Protein AF-Q5NAP6-F1 (afdb_monomer)

Solvent-accessible surface area (backbone atoms only — not comparable to full-atom values): 7748 Å² total; per-residue (Å²): 138,68,77,62,55,60,55,51,53,50,50,51,41,49,75,71,55,50,57,80,41,32,45,75,40,82,51,54,66,47,54,70,74,64,54,48,75,77,45,54,67,68,58,56,53,46,48,61,64,46,26,54,69,44,45,74,72,33,66,70,62,29,49,51,29,39,76,79,64,55,32,37,55,75,84,74,85,40,91,43,44,43,37,82,61,42,40,60,51,53,27,39,57,54,9,41,55,51,47,49,51,54,37,53,75,68,56,71,57,76,77,71,98,35,83,40,79,40,74,53,68,87,70,78,85,78,65,83,82,78,116

Nearest PDB structures (foldseek):
  3max-assembly1_A  TM=9.398E-01  e=3.015E-04  Homo sapiens
  4a69-assembly2_B  TM=7.671E-01  e=6.618E-04  Homo sapiens

Mean predicted aligned error: 7.55 Å

Sequence (131 aa):
MVPARVAIAHSLVSVYGMLGDMRRLRTRPTTEAEIRRFHLPEYVNLIRNLTPKSYTNDVVLRQKAEDDHGIGLLGDDNDCPAFDRLWKYCRGYAGGSLAAARTLVNGASGSHRRRIVMFLFPFRSHIAPML

Structure (mmCIF, N/CA/C/O backbone):
data_AF-Q5NAP6-F1
#
_entry.id   AF-Q5NAP6-F1
#
loop_
_atom_site.group_PDB
_atom_site.id
_atom_site.type_symbol
_atom_site.label_atom_id
_atom_site.label_alt_id
_atom_site.label_comp_id
_atom_site.label_asym_id
_atom_site.label_entity_id
_atom_site.label_seq_id
_atom_site.pdbx_PDB_ins_code
_atom_site.Cartn_x
_atom_site.Cartn_y
_atom_site.Cartn_z
_at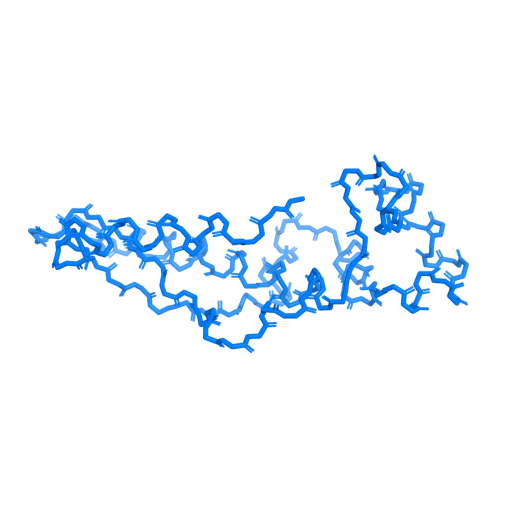om_site.occupancy
_atom_site.B_iso_or_equiv
_atom_site.auth_seq_id
_atom_site.auth_comp_id
_atom_site.auth_asym_id
_atom_site.auth_atom_id
_atom_site.pdbx_PDB_model_num
ATOM 1 N N . MET A 1 1 ? 6.147 -11.617 -1.226 1.00 56.00 1 MET A N 1
ATOM 2 C CA . MET A 1 1 ? 5.111 -11.228 -0.226 1.00 56.00 1 MET A CA 1
ATOM 3 C C . MET A 1 1 ? 3.796 -11.957 -0.530 1.00 56.00 1 MET A C 1
ATOM 5 O O . MET A 1 1 ? 3.501 -12.134 -1.700 1.00 56.00 1 MET A O 1
ATOM 9 N N . VAL A 1 2 ? 3.032 -12.413 0.480 1.00 62.50 2 VAL A N 1
ATOM 10 C CA . VAL A 1 2 ? 1.807 -13.235 0.293 1.00 62.50 2 VAL A CA 1
ATOM 11 C C . VAL A 1 2 ? 0.559 -12.456 0.754 1.00 62.50 2 VAL A C 1
ATOM 13 O O . VAL A 1 2 ? 0.299 -12.406 1.961 1.00 62.50 2 VAL A O 1
ATOM 16 N N . PRO A 1 3 ? -0.244 -11.868 -0.160 1.00 63.09 3 PRO A N 1
ATOM 17 C CA . PRO A 1 3 ? -1.413 -11.048 0.194 1.00 63.09 3 PRO A CA 1
ATOM 18 C C . PRO A 1 3 ? -2.470 -11.777 1.035 1.00 63.09 3 PRO A C 1
ATOM 20 O O . PRO A 1 3 ? -3.167 -11.152 1.837 1.00 63.09 3 PRO A O 1
ATOM 23 N N . ALA A 1 4 ? -2.549 -13.108 0.916 1.00 77.44 4 ALA A N 1
ATOM 24 C CA . ALA A 1 4 ? -3.464 -13.939 1.697 1.00 77.44 4 ALA A CA 1
ATOM 25 C C . ALA A 1 4 ? -3.274 -13.787 3.217 1.00 77.44 4 ALA A C 1
ATOM 27 O O . ALA A 1 4 ? -4.228 -13.970 3.967 1.00 77.44 4 ALA A O 1
ATOM 28 N N . ARG A 1 5 ? -2.087 -13.372 3.687 1.00 83.12 5 ARG A N 1
ATOM 29 C CA . ARG A 1 5 ? -1.813 -13.163 5.119 1.00 83.12 5 ARG A CA 1
ATOM 30 C C . ARG A 1 5 ? -2.784 -12.172 5.765 1.00 83.12 5 ARG A C 1
ATOM 32 O O . ARG A 1 5 ? -3.248 -12.417 6.874 1.00 83.12 5 ARG A O 1
ATOM 39 N N . VAL A 1 6 ? -3.147 -11.096 5.062 1.00 83.88 6 VAL A N 1
ATOM 40 C CA . VAL A 1 6 ? -4.101 -10.094 5.573 1.00 83.88 6 VAL A CA 1
ATOM 41 C C . VAL A 1 6 ? -5.512 -10.681 5.669 1.00 83.88 6 VAL A C 1
ATOM 43 O O . VAL A 1 6 ? -6.217 -10.437 6.646 1.00 83.88 6 VAL A O 1
ATOM 46 N N . ALA A 1 7 ? -5.915 -11.493 4.687 1.00 83.50 7 ALA A N 1
ATOM 47 C CA . ALA A 1 7 ? -7.218 -12.156 4.681 1.00 83.50 7 ALA A CA 1
ATOM 48 C C . ALA A 1 7 ? -7.3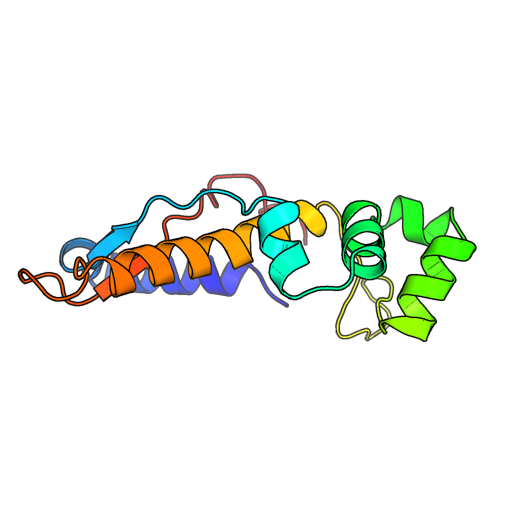27 -13.220 5.784 1.00 83.50 7 ALA A C 1
ATOM 50 O O . ALA A 1 7 ? -8.352 -13.297 6.461 1.00 83.50 7 ALA A O 1
ATOM 51 N N . ILE A 1 8 ? -6.260 -13.993 6.008 1.00 87.50 8 ILE A N 1
ATOM 52 C CA . ILE A 1 8 ? -6.177 -14.985 7.087 1.00 87.50 8 ILE A CA 1
ATOM 53 C C . ILE A 1 8 ? -6.255 -14.285 8.445 1.00 87.50 8 ILE A C 1
ATOM 55 O O . ILE A 1 8 ? -7.087 -14.654 9.270 1.00 87.50 8 ILE A O 1
ATOM 59 N N . ALA A 1 9 ? -5.468 -13.225 8.656 1.00 89.31 9 ALA A N 1
ATOM 60 C CA . ALA A 1 9 ? -5.520 -12.442 9.889 1.00 89.31 9 ALA A CA 1
ATOM 61 C C . ALA A 1 9 ? -6.922 -11.853 10.136 1.00 89.31 9 ALA A C 1
ATOM 63 O O . ALA A 1 9 ? -7.443 -11.948 11.245 1.00 89.31 9 ALA A O 1
ATOM 64 N N . HIS A 1 10 ? -7.571 -11.302 9.102 1.00 87.50 10 HIS A N 1
ATOM 65 C CA . HIS A 1 10 ? -8.942 -10.799 9.211 1.00 87.50 10 HIS A CA 1
ATOM 66 C C . HIS A 1 10 ? -9.948 -11.906 9.552 1.00 87.50 10 HIS A C 1
ATOM 68 O O . HIS A 1 10 ? -10.808 -11.706 10.407 1.00 87.50 10 HIS A O 1
ATOM 74 N N . SER A 1 11 ? -9.824 -13.075 8.919 1.00 89.50 11 SER A N 1
ATOM 75 C CA . SER A 1 11 ? -10.700 -14.225 9.167 1.00 89.50 11 SER A CA 1
ATOM 76 C C . SER A 1 11 ? -10.557 -14.726 10.600 1.00 89.50 11 SER A C 1
ATOM 78 O O . SER A 1 11 ? -11.561 -14.954 11.264 1.00 89.50 11 SER A O 1
ATOM 80 N N . LEU A 1 12 ? -9.326 -14.802 11.111 1.00 91.75 12 LEU A N 1
ATOM 81 C CA . LEU A 1 12 ? -9.054 -15.175 12.496 1.00 91.75 12 LEU A CA 1
ATOM 82 C C . LEU A 1 12 ? -9.725 -14.196 13.468 1.00 91.75 12 LEU A C 1
ATOM 84 O O . LEU A 1 12 ? -10.492 -14.602 14.336 1.00 91.75 12 LEU A O 1
ATOM 88 N N . VAL A 1 13 ? -9.516 -12.892 13.261 1.00 89.88 13 VAL A N 1
ATOM 89 C CA . VAL A 1 13 ? -10.154 -11.833 14.057 1.00 89.88 13 VAL A CA 1
ATOM 90 C C . VAL A 1 13 ? -11.684 -11.929 14.020 1.00 89.88 13 VAL A C 1
ATOM 92 O O . VAL A 1 13 ? -12.342 -11.699 15.035 1.00 89.88 13 VAL A O 1
ATOM 95 N N . SER A 1 14 ? -12.250 -12.290 12.865 1.00 89.38 14 SER A N 1
ATOM 96 C CA . SER A 1 14 ? -13.688 -12.494 12.694 1.00 89.38 14 SER A CA 1
ATOM 97 C C . SER A 1 14 ? -14.205 -13.712 13.456 1.00 89.38 14 SER A C 1
ATOM 99 O O . SER A 1 14 ? -15.213 -13.597 14.148 1.00 89.38 14 SER A O 1
ATOM 101 N N . VAL A 1 15 ? -13.538 -14.863 13.337 1.00 94.44 15 VAL A N 1
ATOM 102 C CA . VAL A 1 15 ? -13.963 -16.128 13.965 1.00 94.44 15 VAL A CA 1
ATOM 103 C C . VAL A 1 15 ? -13.894 -16.045 15.491 1.00 94.44 15 VAL A C 1
ATOM 105 O O . VAL A 1 15 ? -14.763 -16.583 16.165 1.00 94.44 15 VAL A O 1
ATOM 108 N N . TYR A 1 16 ? -12.940 -15.293 16.043 1.00 94.38 16 TYR A N 1
ATOM 109 C CA . TYR A 1 16 ? -12.870 -15.023 17.484 1.00 94.38 16 TYR A CA 1
ATOM 110 C C . TYR A 1 16 ? -13.866 -13.958 17.982 1.00 94.38 16 TYR A C 1
ATOM 112 O O . TYR A 1 16 ? -13.812 -13.572 19.145 1.00 94.38 16 TYR A O 1
ATOM 120 N N . GLY A 1 17 ? -14.753 -13.430 17.130 1.00 90.88 17 GLY A N 1
ATOM 121 C CA . GLY A 1 17 ? -15.771 -12.448 17.530 1.00 90.88 17 GLY A CA 1
ATOM 122 C C . GLY A 1 17 ? -15.239 -11.040 17.834 1.00 90.88 17 GLY A C 1
ATOM 123 O O . GLY A 1 17 ? -16.021 -10.131 18.106 1.00 90.88 17 GLY A O 1
ATOM 124 N N . MET A 1 18 ? -13.929 -10.809 17.703 1.00 90.25 18 MET A N 1
ATOM 125 C CA . MET A 1 18 ? -13.276 -9.546 18.073 1.00 90.25 18 MET A CA 1
ATOM 126 C C . MET A 1 18 ? -13.668 -8.362 17.174 1.00 90.25 18 MET A C 1
ATOM 128 O O . MET A 1 18 ? -13.463 -7.205 17.540 1.00 90.25 18 MET A O 1
ATOM 132 N N . LEU A 1 19 ? -14.267 -8.616 16.002 1.00 87.81 19 LEU A N 1
ATOM 133 C CA . LEU A 1 19 ? -14.763 -7.552 15.120 1.00 87.81 19 LEU A CA 1
ATOM 134 C C . LEU A 1 19 ? -15.831 -6.666 15.782 1.00 87.81 19 LEU A C 1
ATOM 136 O O . LEU A 1 19 ? -15.930 -5.491 15.425 1.00 87.81 19 LEU A O 1
ATOM 140 N N . GLY A 1 20 ? -16.621 -7.197 16.724 1.00 85.81 20 GLY A N 1
ATOM 141 C CA . GLY A 1 20 ? -17.641 -6.426 17.451 1.00 85.81 20 GLY A CA 1
ATOM 142 C C . GLY A 1 20 ? -17.049 -5.367 18.388 1.00 85.81 20 GLY A C 1
ATOM 143 O O . GLY A 1 20 ? -17.619 -4.280 18.557 1.00 85.81 20 GLY A O 1
ATOM 144 N N . ASP A 1 21 ? -15.856 -5.653 18.908 1.00 87.25 21 ASP A N 1
ATOM 145 C CA . ASP A 1 21 ? -15.089 -4.784 19.803 1.00 87.25 21 ASP A CA 1
ATOM 146 C C . ASP A 1 21 ? -14.178 -3.816 19.041 1.00 87.25 21 ASP A C 1
ATOM 148 O O . ASP A 1 21 ? -13.490 -2.979 19.634 1.00 87.25 21 ASP A O 1
ATOM 152 N N . MET A 1 22 ? -14.180 -3.904 17.708 1.00 87.50 22 MET A N 1
ATOM 153 C CA . MET A 1 22 ? -13.345 -3.098 16.835 1.00 87.50 22 MET A CA 1
ATOM 154 C C . MET A 1 22 ? -14.109 -1.952 16.180 1.00 87.50 22 MET A C 1
ATOM 156 O O . MET A 1 22 ? -15.218 -2.092 15.658 1.00 87.50 22 MET A O 1
ATOM 160 N N . ARG A 1 23 ? -13.462 -0.789 16.107 1.00 84.56 23 ARG A N 1
ATOM 161 C CA . ARG A 1 23 ? -13.905 0.300 15.241 1.00 84.56 23 ARG A CA 1
ATOM 162 C C . ARG A 1 23 ? -13.398 0.051 13.825 1.00 84.56 23 ARG A C 1
ATOM 164 O O . ARG A 1 23 ? -12.201 0.134 13.557 1.00 84.56 23 ARG A O 1
ATOM 171 N N . ARG A 1 24 ? -14.321 -0.209 12.900 1.00 85.62 24 ARG A N 1
ATOM 172 C CA . ARG A 1 24 ? -14.007 -0.377 11.476 1.00 85.62 24 ARG A CA 1
ATOM 173 C C . ARG A 1 24 ? -13.798 0.983 10.818 1.00 85.62 24 ARG A C 1
ATOM 175 O O . ARG A 1 24 ? -14.711 1.807 10.792 1.00 85.62 24 ARG A O 1
ATOM 182 N N . LEU A 1 25 ? -12.611 1.210 10.271 1.00 86.44 25 LEU A N 1
ATOM 183 C CA . LEU A 1 25 ? -12.310 2.388 9.470 1.00 86.44 25 LEU A CA 1
ATOM 184 C C . LEU A 1 25 ? -12.550 2.100 7.998 1.00 86.44 25 LEU A C 1
ATOM 186 O O . LEU A 1 25 ? -12.026 1.133 7.440 1.00 86.44 25 LEU A O 1
ATOM 190 N N . ARG A 1 26 ? -13.286 3.008 7.358 1.00 83.69 26 ARG A N 1
ATOM 191 C CA . ARG A 1 26 ? -13.335 3.083 5.906 1.00 83.69 26 ARG A CA 1
ATOM 192 C C . ARG A 1 26 ? -12.063 3.766 5.424 1.00 83.69 26 ARG A C 1
ATOM 194 O O . ARG A 1 26 ? -11.797 4.915 5.773 1.00 83.69 26 ARG A O 1
ATOM 201 N N . THR A 1 27 ? -11.275 3.050 4.638 1.00 87.69 27 THR A N 1
ATOM 202 C CA . THR A 1 27 ? -10.063 3.591 4.030 1.00 87.69 27 THR A CA 1
ATOM 203 C C . THR A 1 27 ? -10.379 4.153 2.648 1.00 87.69 27 THR A C 1
ATOM 205 O O . THR A 1 27 ? -11.388 3.816 2.022 1.00 87.69 27 THR A O 1
ATOM 208 N N . ARG A 1 28 ? -9.497 5.025 2.160 1.00 90.06 28 ARG A N 1
ATOM 209 C CA . ARG A 1 28 ? -9.445 5.409 0.749 1.00 90.06 28 ARG A CA 1
ATOM 210 C C . ARG A 1 28 ? -8.028 5.197 0.234 1.00 90.06 28 ARG A C 1
ATOM 212 O O . ARG A 1 28 ? -7.097 5.352 1.025 1.00 90.06 28 ARG A O 1
ATOM 219 N N . PRO A 1 29 ? -7.838 4.911 -1.063 1.00 91.25 29 PRO A N 1
ATOM 220 C CA . PRO A 1 29 ? -6.518 4.998 -1.665 1.00 91.25 29 PRO A CA 1
ATOM 221 C C . PRO A 1 29 ? -5.920 6.381 -1.397 1.00 91.25 29 PRO A C 1
ATOM 223 O O . PRO A 1 29 ? -6.606 7.407 -1.514 1.00 91.25 29 PRO A O 1
ATOM 226 N N . THR A 1 30 ? -4.650 6.417 -1.012 1.00 94.25 30 THR A N 1
ATOM 227 C CA . THR A 1 30 ? -3.948 7.689 -0.833 1.00 94.25 30 THR A CA 1
ATOM 228 C C . THR A 1 30 ? -3.804 8.409 -2.178 1.00 94.25 30 THR A C 1
ATOM 230 O O . THR A 1 30 ? -3.864 7.781 -3.243 1.00 94.25 30 THR A O 1
ATOM 233 N N . THR A 1 31 ? -3.708 9.734 -2.165 1.00 95.50 31 THR A N 1
ATOM 234 C CA . THR A 1 31 ? -3.437 10.514 -3.377 1.00 95.50 31 THR A CA 1
ATOM 235 C C . THR A 1 31 ? -1.942 10.525 -3.671 1.00 95.50 31 THR A C 1
ATOM 237 O O . THR A 1 31 ? -1.114 10.273 -2.799 1.00 95.50 31 THR A O 1
ATOM 240 N N . GLU A 1 32 ? -1.575 10.839 -4.910 1.00 95.50 32 GLU A N 1
ATOM 241 C CA . GLU A 1 32 ? -0.164 10.967 -5.273 1.00 95.50 32 GLU A CA 1
ATOM 242 C C . GLU A 1 32 ? 0.525 12.080 -4.469 1.00 95.50 32 GLU A C 1
ATOM 244 O O . GLU A 1 32 ? 1.624 11.886 -3.960 1.00 95.50 32 GLU A O 1
ATOM 249 N N . ALA A 1 33 ? -0.169 13.204 -4.261 1.00 96.44 33 ALA A N 1
ATOM 250 C CA . ALA A 1 33 ? 0.314 14.311 -3.438 1.00 96.44 33 ALA A CA 1
ATOM 251 C C . ALA A 1 33 ? 0.596 13.898 -1.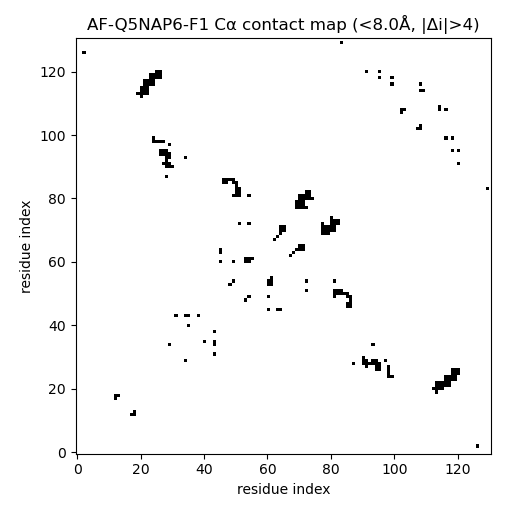984 1.00 96.44 33 ALA A C 1
ATOM 253 O O . ALA A 1 33 ? 1.511 14.428 -1.368 1.00 96.44 33 ALA A O 1
ATOM 254 N N . GLU A 1 34 ? -0.170 12.956 -1.428 1.00 96.31 34 GLU A N 1
ATOM 255 C CA . GLU A 1 34 ? 0.071 12.429 -0.082 1.00 96.31 34 GLU A CA 1
ATOM 256 C C . GLU A 1 34 ? 1.315 11.537 -0.022 1.00 96.31 34 GLU A C 1
ATOM 258 O O . GLU A 1 34 ? 2.086 11.661 0.923 1.00 96.31 34 GLU A O 1
ATOM 263 N N . ILE A 1 35 ? 1.541 10.689 -1.031 1.00 95.94 35 ILE A N 1
ATOM 264 C CA . ILE A 1 35 ? 2.743 9.837 -1.125 1.00 95.94 35 ILE A CA 1
ATOM 265 C C . ILE A 1 35 ? 4.001 10.698 -1.317 1.00 95.94 35 ILE A C 1
ATOM 267 O O . ILE A 1 35 ? 5.023 10.468 -0.669 1.00 95.94 35 ILE A O 1
ATOM 271 N N . ARG A 1 36 ? 3.905 11.737 -2.154 1.00 96.94 36 ARG A N 1
ATOM 272 C CA . ARG A 1 36 ? 4.989 12.694 -2.429 1.00 96.94 36 ARG A CA 1
ATOM 273 C C . ARG A 1 36 ? 5.382 13.567 -1.232 1.00 96.94 36 ARG A C 1
ATOM 275 O O . ARG A 1 36 ? 6.379 14.269 -1.309 1.00 96.94 36 ARG A O 1
ATOM 282 N N . ARG A 1 37 ? 4.638 13.536 -0.117 1.00 96.56 37 ARG A N 1
ATOM 283 C CA . ARG A 1 37 ? 5.064 14.216 1.124 1.00 96.56 37 ARG A CA 1
ATOM 284 C C . ARG A 1 37 ? 6.347 13.630 1.707 1.00 96.56 37 ARG A C 1
ATOM 286 O O . ARG A 1 37 ? 6.991 14.298 2.504 1.00 96.56 37 ARG A O 1
ATOM 293 N N . PHE A 1 38 ? 6.667 12.389 1.352 1.00 96.25 38 PHE A N 1
ATOM 294 C CA . PHE A 1 38 ? 7.865 11.695 1.811 1.00 96.25 38 PHE A CA 1
ATOM 295 C C . PHE A 1 38 ? 8.727 11.206 0.645 1.00 96.25 38 PHE A C 1
ATOM 297 O O . PHE A 1 38 ? 9.943 11.345 0.679 1.00 96.25 38 PHE A O 1
ATOM 304 N N . HIS A 1 39 ? 8.107 10.645 -0.395 1.00 96.62 39 HIS A N 1
ATOM 305 C CA . HIS A 1 39 ? 8.844 10.071 -1.515 1.00 96.62 39 HIS A CA 1
ATOM 306 C C . HIS A 1 39 ? 9.176 11.097 -2.601 1.00 96.62 39 HIS A C 1
ATOM 308 O O . HIS A 1 39 ? 8.355 11.957 -2.928 1.00 96.62 39 HIS A O 1
ATOM 314 N N . LEU A 1 40 ? 10.347 10.924 -3.222 1.00 96.56 40 LEU A N 1
ATOM 315 C CA . LEU A 1 40 ? 10.790 11.702 -4.378 1.00 96.56 40 LEU A CA 1
ATOM 316 C C . LEU A 1 40 ? 9.783 11.603 -5.544 1.00 96.56 40 LEU A C 1
ATOM 318 O O . LEU A 1 40 ? 9.275 10.507 -5.818 1.00 96.56 40 LEU A O 1
ATOM 322 N N . PRO A 1 41 ? 9.489 12.709 -6.254 1.00 95.94 41 PRO A N 1
ATOM 323 C CA . PRO A 1 41 ? 8.587 12.696 -7.403 1.00 95.94 41 PRO A CA 1
ATOM 324 C C . PRO A 1 41 ? 8.991 11.692 -8.488 1.00 95.94 41 PRO A C 1
ATOM 326 O O . PRO A 1 41 ? 8.118 11.055 -9.079 1.00 95.94 41 PRO A O 1
ATOM 329 N N . GLU A 1 42 ? 10.291 11.532 -8.737 1.00 94.50 42 GLU A N 1
ATOM 330 C CA . GLU A 1 42 ? 10.845 10.611 -9.730 1.00 94.50 42 GLU A CA 1
ATOM 331 C C . GLU A 1 42 ? 10.512 9.164 -9.371 1.00 94.50 42 GLU A C 1
ATOM 333 O O . GLU A 1 42 ? 9.963 8.437 -10.201 1.00 94.50 42 GLU A O 1
ATOM 338 N N . TYR A 1 43 ? 10.735 8.786 -8.110 1.00 95.06 43 TYR A N 1
ATOM 339 C CA . TYR A 1 43 ? 10.373 7.468 -7.602 1.00 95.06 43 TYR A CA 1
ATOM 340 C C . TYR A 1 43 ? 8.868 7.229 -7.732 1.00 95.06 43 TYR A C 1
ATOM 342 O O . TYR A 1 43 ? 8.444 6.222 -8.287 1.00 95.06 43 TYR A O 1
ATOM 350 N N . VAL A 1 44 ? 8.031 8.181 -7.306 1.00 96.25 44 VAL A N 1
ATOM 351 C CA . VAL A 1 44 ? 6.567 8.039 -7.401 1.00 96.25 44 VAL A CA 1
ATOM 352 C C . VAL A 1 44 ? 6.101 7.861 -8.850 1.00 96.25 44 VAL A C 1
ATOM 354 O O . VAL A 1 44 ? 5.219 7.043 -9.115 1.00 96.25 44 VAL A O 1
ATOM 357 N N . ASN A 1 45 ? 6.703 8.583 -9.798 1.00 95.19 45 ASN A N 1
ATOM 358 C CA . ASN A 1 45 ? 6.416 8.414 -11.220 1.00 95.19 45 ASN A CA 1
ATOM 359 C C . ASN A 1 45 ? 6.844 7.032 -11.735 1.00 95.19 45 ASN A C 1
ATOM 361 O O . ASN A 1 45 ? 6.100 6.431 -12.512 1.00 95.19 45 ASN A O 1
ATOM 365 N N . LEU A 1 46 ? 7.994 6.520 -11.284 1.00 94.88 46 LEU A N 1
ATOM 366 C CA . LEU A 1 46 ? 8.475 5.183 -11.627 1.00 94.88 46 LEU A CA 1
ATOM 367 C C . LEU A 1 46 ? 7.474 4.112 -11.183 1.00 94.88 46 LEU A C 1
ATOM 369 O O . LEU A 1 46 ? 6.894 3.441 -12.032 1.00 94.88 46 LEU A O 1
ATOM 373 N N . ILE A 1 47 ? 7.187 4.000 -9.880 1.00 94.31 47 ILE A N 1
ATOM 374 C CA . ILE A 1 47 ? 6.257 2.978 -9.350 1.00 94.31 47 ILE A CA 1
ATOM 375 C C . ILE A 1 47 ? 4.821 3.135 -9.867 1.00 94.31 47 ILE A C 1
ATOM 377 O O . ILE A 1 47 ? 4.062 2.165 -9.864 1.00 94.31 47 ILE A O 1
ATOM 381 N N . ARG A 1 48 ? 4.424 4.330 -10.322 1.00 94.94 48 ARG A N 1
ATOM 382 C CA . ARG A 1 48 ? 3.128 4.544 -10.979 1.00 94.94 48 ARG A CA 1
ATOM 383 C C . ARG A 1 48 ? 3.060 3.895 -12.361 1.00 94.94 48 ARG A C 1
ATOM 385 O O . ARG A 1 48 ? 2.013 3.360 -12.719 1.00 94.94 48 ARG A O 1
ATOM 392 N N . ASN A 1 49 ? 4.145 3.983 -13.125 1.00 93.50 49 ASN A N 1
ATOM 393 C CA . ASN A 1 49 ? 4.211 3.515 -14.510 1.00 93.50 49 ASN A CA 1
ATOM 394 C C . ASN A 1 49 ? 4.718 2.069 -14.622 1.00 93.50 49 ASN A C 1
ATOM 396 O O . ASN A 1 49 ? 4.551 1.437 -15.662 1.00 93.50 49 ASN A O 1
ATOM 400 N N . LEU A 1 50 ? 5.325 1.549 -13.556 1.00 93.56 50 LEU A N 1
ATOM 401 C CA . LEU A 1 50 ? 5.925 0.228 -13.510 1.00 93.56 50 LEU A CA 1
ATOM 402 C C . LEU A 1 50 ? 4.866 -0.886 -13.507 1.00 93.56 50 LEU A C 1
ATOM 404 O O . LEU A 1 50 ? 4.042 -1.008 -12.601 1.00 93.56 50 LEU A O 1
ATOM 408 N N . THR A 1 51 ? 4.925 -1.721 -14.536 1.00 92.75 51 THR A N 1
ATOM 409 C CA . THR A 1 51 ? 4.140 -2.942 -14.739 1.00 92.75 51 THR A CA 1
ATOM 410 C C . THR A 1 51 ? 5.065 -4.021 -15.307 1.00 92.75 51 THR A C 1
ATOM 412 O O . THR A 1 51 ? 6.080 -3.667 -15.905 1.00 92.75 51 THR A O 1
ATOM 415 N N . PRO A 1 52 ? 4.727 -5.321 -15.227 1.00 91.81 52 PRO A N 1
ATOM 416 C CA . PRO A 1 52 ? 5.539 -6.361 -15.865 1.00 91.81 52 PRO A CA 1
ATOM 417 C C . PRO A 1 52 ? 5.746 -6.099 -17.364 1.00 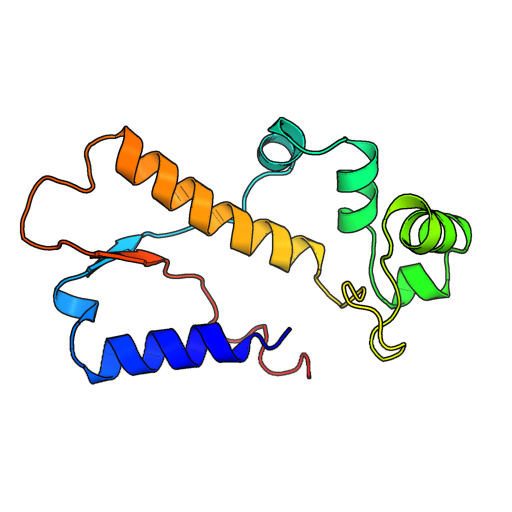91.81 52 PRO A C 1
ATOM 419 O O . PRO A 1 52 ? 6.851 -6.214 -17.880 1.00 91.81 52 PRO A O 1
ATOM 422 N N . LYS A 1 53 ? 4.701 -5.622 -18.056 1.00 92.38 53 LYS A N 1
ATOM 423 C CA . LYS A 1 53 ? 4.777 -5.261 -19.477 1.00 92.38 53 LYS A CA 1
ATOM 424 C C . LYS A 1 53 ? 5.703 -4.070 -19.734 1.00 92.38 53 LYS A C 1
ATOM 426 O O . LYS A 1 53 ? 6.432 -4.085 -20.721 1.00 92.38 53 LYS A O 1
ATOM 431 N N . SER A 1 54 ? 5.651 -3.020 -18.914 1.00 92.75 54 SER A N 1
ATOM 432 C CA . SER A 1 54 ? 6.538 -1.864 -19.099 1.00 92.75 54 SER A CA 1
ATOM 433 C C . SER A 1 54 ? 7.977 -2.210 -18.733 1.00 92.75 54 SER A C 1
ATOM 435 O O . SER A 1 54 ? 8.878 -1.775 -19.428 1.00 92.75 54 SER A O 1
ATOM 437 N N . TYR A 1 55 ? 8.187 -3.039 -17.709 1.00 91.56 55 TYR A N 1
ATOM 438 C CA . TYR A 1 55 ? 9.504 -3.537 -17.323 1.00 91.56 55 TYR A CA 1
ATOM 439 C C . TYR A 1 55 ? 10.190 -4.272 -18.482 1.00 91.56 55 TYR A C 1
ATOM 441 O O . TYR A 1 55 ? 11.363 -4.050 -18.753 1.00 91.56 55 TYR A O 1
ATOM 449 N N . THR A 1 56 ? 9.460 -5.128 -19.205 1.00 91.19 56 THR A N 1
ATOM 450 C CA . THR A 1 56 ? 10.026 -5.857 -20.350 1.00 91.19 56 THR A CA 1
ATOM 451 C C . THR A 1 56 ? 10.272 -4.961 -21.569 1.00 91.19 56 THR A C 1
ATOM 453 O O . THR A 1 56 ? 11.247 -5.168 -22.283 1.00 91.19 56 THR A O 1
ATOM 456 N N . ASN A 1 57 ? 9.391 -3.990 -21.833 1.00 93.88 57 ASN A N 1
ATOM 457 C CA . ASN A 1 57 ? 9.406 -3.228 -23.090 1.00 93.88 57 ASN A CA 1
ATOM 458 C C . ASN A 1 57 ? 10.166 -1.894 -23.022 1.00 93.88 57 ASN A C 1
ATOM 460 O O . ASN A 1 57 ? 10.546 -1.368 -24.065 1.00 93.88 57 ASN A O 1
ATOM 464 N N . ASP A 1 58 ? 10.353 -1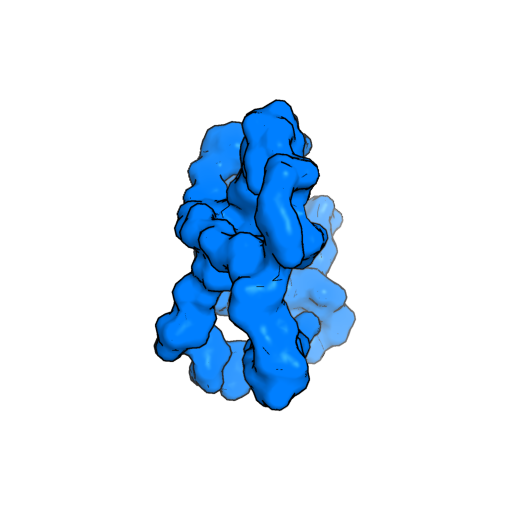.319 -21.834 1.00 94.56 58 ASP A N 1
ATOM 465 C CA . ASP A 1 58 ? 11.004 -0.022 -21.641 1.00 94.56 58 ASP A CA 1
ATOM 466 C C . ASP A 1 58 ? 12.327 -0.207 -20.891 1.00 94.56 58 ASP A C 1
ATOM 468 O O . ASP A 1 58 ? 12.368 -0.338 -19.667 1.00 94.56 58 ASP A O 1
ATOM 472 N N . VAL A 1 59 ? 13.423 -0.208 -21.655 1.00 93.31 59 VAL A N 1
ATOM 473 C CA . VAL A 1 59 ? 14.784 -0.413 -21.139 1.00 93.31 59 VAL A CA 1
ATOM 474 C C . VAL A 1 59 ? 15.187 0.688 -20.158 1.00 93.31 59 VAL A C 1
ATOM 476 O O . VAL A 1 59 ? 15.840 0.399 -19.162 1.00 93.31 59 VAL A O 1
ATOM 479 N N . VAL A 1 60 ? 14.779 1.938 -20.399 1.00 93.38 60 VAL A N 1
ATOM 480 C CA . VAL A 1 60 ? 15.140 3.072 -19.533 1.00 93.38 60 VAL A CA 1
ATOM 481 C C . VAL A 1 60 ? 14.416 2.964 -18.196 1.00 93.38 60 VAL A C 1
ATOM 483 O O . VAL A 1 60 ? 15.004 3.200 -17.142 1.00 93.38 60 VAL A O 1
ATOM 486 N N . LEU A 1 61 ? 13.134 2.606 -18.229 1.00 92.31 61 LEU A N 1
ATOM 487 C CA . LEU A 1 61 ? 12.335 2.389 -17.029 1.00 92.31 61 LEU A CA 1
ATOM 488 C C . LEU A 1 61 ? 12.822 1.171 -16.240 1.00 92.31 61 LEU A C 1
ATOM 490 O O . LEU A 1 61 ? 12.884 1.248 -15.015 1.00 92.31 61 LEU A O 1
ATOM 494 N N . ARG A 1 62 ? 13.201 0.085 -16.925 1.00 92.19 62 ARG A N 1
ATOM 495 C CA . ARG A 1 62 ? 13.809 -1.094 -16.301 1.00 92.19 62 ARG A CA 1
ATOM 496 C C . ARG A 1 62 ? 15.120 -0.750 -15.603 1.00 92.19 62 ARG A C 1
ATOM 498 O O . ARG A 1 62 ? 15.253 -1.061 -14.429 1.00 92.19 62 ARG A O 1
ATOM 505 N N . GLN A 1 63 ? 16.032 -0.057 -16.284 1.00 92.44 63 GLN A N 1
ATOM 506 C CA . GLN A 1 63 ? 17.329 0.303 -15.709 1.00 92.44 63 GLN A CA 1
ATOM 507 C C . GLN A 1 63 ? 17.161 1.136 -14.433 1.00 92.44 63 GLN A C 1
ATOM 509 O O . GLN A 1 63 ? 17.777 0.844 -13.419 1.00 92.44 63 GLN A O 1
ATOM 514 N N . LYS A 1 64 ? 16.246 2.115 -14.445 1.00 92.81 64 LYS A N 1
ATOM 515 C CA . LYS A 1 64 ? 15.903 2.901 -13.247 1.00 92.81 64 LYS A CA 1
ATOM 516 C C . LYS A 1 64 ? 15.292 2.053 -12.131 1.00 92.81 64 LYS A C 1
ATOM 518 O O . LYS A 1 64 ? 15.500 2.334 -10.958 1.00 92.81 64 LYS A O 1
ATOM 523 N N . ALA A 1 65 ? 14.476 1.058 -12.474 1.00 91.56 65 ALA A N 1
ATOM 524 C CA . ALA A 1 65 ? 13.875 0.165 -11.491 1.00 91.56 65 ALA A CA 1
ATOM 525 C C . ALA A 1 65 ? 14.940 -0.712 -10.814 1.00 91.56 65 ALA A C 1
ATOM 527 O O 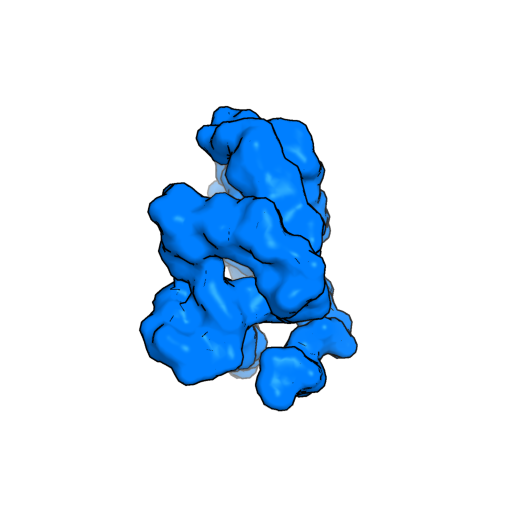. ALA A 1 65 ? 14.957 -0.784 -9.586 1.00 91.56 65 ALA A O 1
ATOM 528 N N . GLU A 1 66 ? 15.834 -1.313 -11.598 1.00 92.25 66 GLU A N 1
ATOM 529 C CA . GLU A 1 66 ? 16.894 -2.206 -11.127 1.00 92.25 66 GLU A CA 1
ATOM 530 C C . GLU A 1 66 ? 17.998 -1.436 -10.380 1.00 92.25 66 GLU A C 1
ATOM 532 O O . GLU A 1 66 ? 18.218 -1.695 -9.196 1.00 92.25 66 GLU A O 1
ATOM 537 N N . ASP A 1 67 ? 18.633 -0.451 -11.023 1.00 89.94 67 ASP A N 1
ATOM 538 C CA . ASP A 1 67 ? 19.839 0.218 -10.508 1.00 89.94 67 ASP A CA 1
ATOM 539 C C . ASP A 1 67 ? 19.552 1.128 -9.314 1.00 89.94 67 ASP A C 1
ATOM 541 O O . ASP A 1 67 ? 20.255 1.085 -8.304 1.00 89.94 67 ASP A O 1
ATOM 545 N N . ASP A 1 68 ? 18.517 1.963 -9.426 1.00 88.25 68 ASP A N 1
ATOM 546 C CA . ASP A 1 68 ? 18.264 3.008 -8.430 1.00 88.25 68 ASP A CA 1
ATOM 547 C C . ASP A 1 68 ? 17.441 2.476 -7.246 1.00 88.25 68 ASP A C 1
ATOM 549 O O . ASP A 1 68 ? 17.434 3.069 -6.161 1.00 88.25 68 ASP A O 1
ATOM 553 N N . HIS A 1 69 ? 16.693 1.383 -7.450 1.00 89.56 69 HIS A N 1
ATOM 554 C CA . HIS A 1 69 ? 15.639 0.964 -6.522 1.00 89.56 69 HIS A CA 1
ATOM 555 C C . HIS A 1 69 ? 15.555 -0.544 -6.239 1.00 89.56 69 HIS A C 1
ATOM 557 O O . HIS A 1 69 ? 14.738 -0.927 -5.397 1.00 89.56 69 HIS A O 1
ATOM 563 N N . GLY A 1 70 ? 16.364 -1.398 -6.879 1.00 89.06 70 GLY A N 1
ATOM 564 C CA . GLY A 1 70 ? 16.348 -2.849 -6.643 1.00 89.06 70 GLY A CA 1
ATOM 565 C C . GLY A 1 70 ? 15.003 -3.508 -6.972 1.00 89.06 70 GLY A C 1
ATOM 566 O O . GLY A 1 70 ? 14.583 -4.473 -6.328 1.00 89.06 70 GLY A O 1
ATOM 567 N N . ILE A 1 71 ? 14.260 -2.942 -7.923 1.00 89.56 71 ILE A N 1
ATOM 568 C CA . ILE A 1 71 ? 12.972 -3.461 -8.367 1.00 89.56 71 ILE A CA 1
ATOM 569 C C . ILE A 1 71 ? 13.192 -4.304 -9.621 1.00 89.56 71 ILE A C 1
ATOM 571 O O . ILE A 1 71 ? 13.568 -3.778 -10.662 1.00 89.56 71 ILE A O 1
ATOM 575 N N . GLY A 1 72 ? 12.913 -5.598 -9.498 1.00 86.62 72 GLY A N 1
ATOM 576 C CA . GLY A 1 72 ? 13.120 -6.630 -10.511 1.00 86.62 72 GLY A CA 1
ATOM 577 C C . GLY A 1 72 ? 11.816 -7.206 -11.072 1.00 86.62 72 GLY A C 1
ATOM 578 O O . GLY A 1 72 ? 10.723 -6.748 -10.723 1.00 86.62 72 GLY A O 1
ATOM 579 N N . LEU A 1 73 ? 11.896 -8.257 -11.888 1.00 81.88 73 LEU A N 1
ATOM 580 C CA . LEU A 1 73 ? 10.729 -9.063 -12.264 1.00 81.88 73 LEU A CA 1
ATOM 581 C C . LEU A 1 73 ? 10.362 -10.081 -11.180 1.00 81.88 73 LEU A C 1
ATOM 583 O O . LEU A 1 73 ? 11.146 -10.444 -10.304 1.00 81.88 73 LEU A O 1
ATOM 587 N N . LEU A 1 74 ? 9.112 -10.535 -11.227 1.00 75.06 74 LEU A N 1
ATOM 588 C CA . LEU A 1 74 ? 8.634 -11.607 -10.365 1.00 75.06 74 LEU A CA 1
ATOM 589 C C . LEU A 1 74 ? 9.274 -12.937 -10.799 1.00 75.06 74 LEU A C 1
ATOM 591 O O . LEU A 1 74 ? 9.014 -13.389 -11.909 1.00 75.06 74 LEU A O 1
ATOM 595 N N . GLY A 1 75 ? 10.052 -13.567 -9.914 1.00 68.44 75 GLY A N 1
ATOM 596 C CA . GLY A 1 75 ? 10.680 -14.875 -10.155 1.00 68.44 75 GLY A CA 1
ATOM 597 C C . GLY A 1 75 ? 12.210 -14.881 -10.096 1.00 68.44 75 GLY A C 1
ATOM 598 O O . GLY A 1 75 ? 12.780 -15.948 -9.908 1.00 68.44 75 GLY A O 1
ATOM 599 N N . ASP A 1 76 ? 12.858 -13.716 -10.160 1.00 64.75 76 ASP A N 1
ATOM 600 C CA . ASP A 1 76 ? 14.327 -13.595 -10.211 1.00 64.75 76 ASP A CA 1
ATOM 601 C C . ASP A 1 76 ? 14.983 -13.505 -8.815 1.00 64.75 76 ASP A C 1
ATOM 603 O O . ASP A 1 76 ? 15.955 -12.780 -8.631 1.00 64.75 76 ASP A O 1
ATOM 607 N N . ASP A 1 77 ? 14.404 -14.149 -7.793 1.00 68.50 77 ASP A N 1
ATOM 608 C CA . ASP A 1 77 ? 14.789 -13.993 -6.372 1.00 68.50 77 ASP A CA 1
ATOM 609 C C . ASP A 1 77 ? 14.831 -12.530 -5.879 1.00 68.50 77 ASP A C 1
ATOM 611 O O . ASP A 1 77 ? 15.429 -12.207 -4.853 1.00 68.50 77 ASP A O 1
ATOM 615 N N . ASN A 1 78 ? 14.150 -11.625 -6.588 1.00 79.44 78 ASN A N 1
ATOM 616 C CA . ASN A 1 78 ? 14.124 -10.219 -6.228 1.00 79.44 78 ASN A CA 1
ATOM 617 C C . ASN A 1 78 ? 13.140 -9.947 -5.080 1.00 79.44 78 ASN A C 1
ATOM 619 O O . ASN A 1 78 ? 11.953 -10.277 -5.168 1.00 79.44 78 ASN A O 1
ATOM 623 N N . ASP A 1 79 ? 13.606 -9.253 -4.040 1.00 84.31 79 ASP A N 1
ATOM 624 C CA . ASP A 1 79 ? 12.802 -8.922 -2.854 1.00 84.31 79 ASP A CA 1
ATOM 625 C C . ASP A 1 79 ? 11.621 -7.985 -3.167 1.00 84.31 79 ASP A C 1
ATOM 627 O O . ASP A 1 79 ? 10.565 -8.041 -2.521 1.00 84.31 79 ASP A O 1
ATOM 631 N N . CYS A 1 80 ? 11.777 -7.143 -4.192 1.00 88.62 80 CYS A N 1
ATOM 632 C CA . CYS A 1 80 ? 10.836 -6.091 -4.573 1.00 88.62 80 CYS A CA 1
ATOM 633 C C . CYS A 1 80 ? 10.366 -6.252 -6.027 1.00 88.62 80 CYS A C 1
ATOM 635 O O . CYS A 1 80 ? 10.707 -5.426 -6.866 1.00 88.62 80 CYS A O 1
ATOM 637 N N . PRO A 1 81 ? 9.628 -7.310 -6.394 1.00 89.88 81 PRO A N 1
ATOM 638 C CA . PRO A 1 81 ? 9.277 -7.549 -7.788 1.00 89.88 81 PRO A CA 1
ATOM 639 C C . PRO A 1 81 ? 8.200 -6.573 -8.284 1.00 89.88 81 PRO A C 1
ATOM 641 O O . 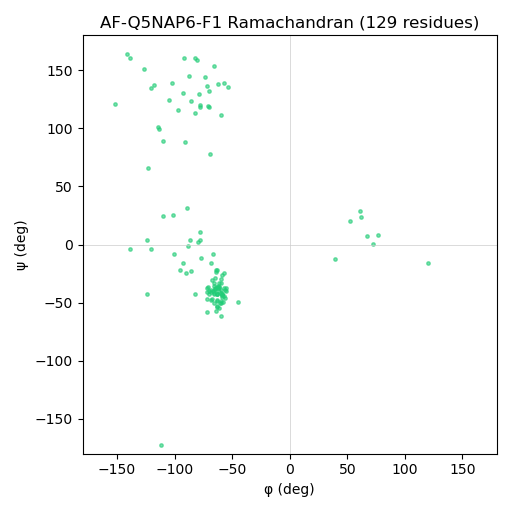PRO A 1 81 ? 7.253 -6.241 -7.565 1.00 89.88 81 PRO A O 1
ATOM 644 N N . ALA A 1 82 ? 8.298 -6.160 -9.546 1.00 89.50 82 ALA A N 1
ATOM 645 C CA . ALA A 1 82 ? 7.230 -5.491 -10.270 1.00 89.50 82 ALA A CA 1
ATOM 646 C C . ALA A 1 82 ? 6.100 -6.487 -10.572 1.00 89.50 82 ALA A C 1
ATOM 648 O O . ALA A 1 82 ? 6.322 -7.583 -11.083 1.00 89.50 82 ALA A O 1
ATOM 649 N N . PHE A 1 83 ? 4.860 -6.092 -10.290 1.00 89.50 83 PHE A N 1
ATOM 650 C CA . PHE A 1 83 ? 3.670 -6.897 -10.562 1.00 89.50 83 PHE A CA 1
ATOM 651 C C . PHE A 1 83 ? 2.521 -6.016 -11.050 1.00 89.50 83 PHE A C 1
ATOM 653 O O . PHE A 1 83 ? 2.551 -4.786 -10.931 1.00 89.50 83 PHE A O 1
ATOM 660 N N . ASP A 1 84 ? 1.500 -6.638 -11.639 1.00 88.50 84 ASP A N 1
ATOM 661 C CA . ASP A 1 84 ? 0.358 -5.884 -12.142 1.00 88.50 84 ASP A CA 1
ATOM 662 C C . ASP A 1 84 ? -0.362 -5.150 -10.999 1.00 88.50 84 ASP A C 1
ATOM 664 O O . ASP A 1 84 ? -0.568 -5.675 -9.908 1.00 88.50 84 ASP A O 1
ATOM 668 N N . ARG A 1 85 ? -0.764 -3.901 -11.249 1.00 89.50 85 ARG A N 1
ATOM 669 C CA . ARG A 1 85 ? -1.409 -3.019 -10.259 1.00 89.50 85 ARG A CA 1
ATOM 670 C C . ARG A 1 85 ? -0.550 -2.678 -9.028 1.00 89.50 85 ARG A C 1
ATOM 672 O O . ARG A 1 85 ? -1.127 -2.257 -8.019 1.00 89.50 85 ARG A O 1
ATOM 679 N N . LEU A 1 86 ? 0.783 -2.744 -9.110 1.00 90.62 86 LEU A N 1
ATOM 680 C CA . LEU A 1 86 ? 1.712 -2.300 -8.054 1.00 90.62 86 LEU A CA 1
ATOM 681 C C . LEU A 1 86 ? 1.327 -0.933 -7.462 1.00 90.62 86 LEU A C 1
ATOM 683 O O . LEU A 1 86 ? 1.146 -0.791 -6.252 1.00 90.62 86 LEU A O 1
ATOM 687 N N . TRP A 1 87 ? 1.079 0.062 -8.316 1.00 93.75 87 TRP A N 1
ATOM 688 C CA . TRP A 1 87 ? 0.668 1.393 -7.865 1.00 93.75 87 TRP A CA 1
ATOM 689 C C . TRP A 1 87 ? -0.631 1.389 -7.049 1.00 93.75 87 TRP A C 1
ATOM 691 O O . TRP A 1 87 ? -0.739 2.044 -6.009 1.00 93.75 87 TRP A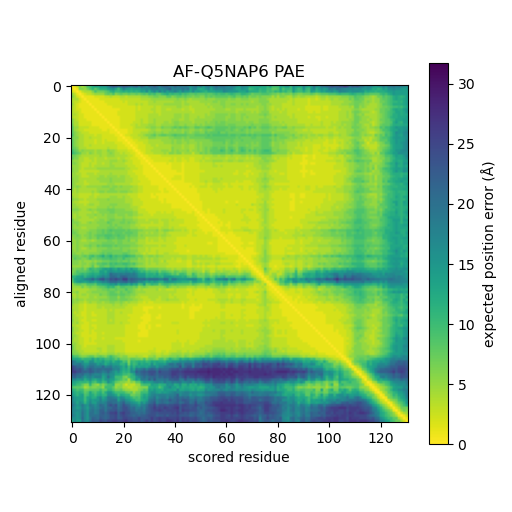 O 1
ATOM 701 N N . LYS A 1 88 ? -1.634 0.621 -7.489 1.00 92.12 88 LYS A N 1
ATOM 702 C CA . LYS A 1 88 ? -2.912 0.487 -6.775 1.00 92.12 88 LYS A CA 1
ATOM 703 C C . LYS A 1 88 ? -2.707 -0.190 -5.420 1.00 92.12 88 LYS A C 1
ATOM 705 O O . LYS A 1 88 ? -3.345 0.220 -4.450 1.00 92.12 88 LYS A O 1
ATOM 710 N N . TYR A 1 89 ? -1.823 -1.186 -5.358 1.00 90.12 89 TYR A N 1
ATOM 711 C CA . TYR A 1 89 ? -1.451 -1.866 -4.123 1.00 90.12 89 TYR A CA 1
ATOM 712 C C . TYR A 1 89 ? -0.820 -0.889 -3.117 1.00 90.12 89 TYR A C 1
ATOM 714 O O . TYR A 1 89 ? -1.356 -0.721 -2.019 1.00 90.12 89 TYR A O 1
ATOM 722 N N . CYS A 1 90 ? 0.227 -0.157 -3.517 1.00 92.88 90 CYS A N 1
ATOM 723 C CA . CYS A 1 90 ? 0.907 0.827 -2.665 1.00 92.88 90 CYS A CA 1
ATOM 724 C C . CYS A 1 90 ? -0.050 1.918 -2.175 1.00 92.88 90 CYS A C 1
ATOM 726 O O . CYS A 1 90 ? -0.101 2.231 -0.981 1.00 92.88 90 CYS A O 1
ATOM 728 N N . ARG A 1 91 ? -0.881 2.454 -3.081 1.00 94.56 91 ARG A N 1
ATOM 729 C CA . ARG A 1 91 ? -1.878 3.469 -2.722 1.00 94.56 91 ARG A CA 1
ATOM 730 C C . ARG A 1 91 ? -2.893 2.958 -1.711 1.00 94.56 91 ARG A C 1
ATOM 732 O O . ARG A 1 91 ? -3.378 3.718 -0.868 1.00 94.56 91 ARG A O 1
ATOM 739 N N . GLY A 1 92 ? -3.261 1.690 -1.846 1.00 91.19 92 GLY A N 1
ATOM 740 C CA . GLY A 1 92 ? -4.168 1.045 -0.928 1.00 91.19 92 GLY A CA 1
ATOM 741 C C . GLY A 1 92 ? -3.557 0.974 0.469 1.00 91.19 92 GLY A C 1
ATOM 742 O O . GLY A 1 92 ? -4.080 1.547 1.425 1.00 91.19 92 GLY A O 1
ATOM 743 N N . TYR A 1 93 ? -2.387 0.350 0.554 1.00 90.56 93 TYR A N 1
ATOM 744 C CA . TYR A 1 93 ? -1.697 0.094 1.812 1.00 90.56 93 TYR A CA 1
ATOM 745 C C . TYR A 1 93 ? -1.414 1.381 2.605 1.00 90.56 93 TYR A C 1
ATOM 747 O O . TYR A 1 93 ? -1.816 1.501 3.764 1.00 90.56 93 TYR A O 1
ATOM 755 N N . ALA A 1 94 ? -0.844 2.399 1.951 1.00 93.50 94 ALA A N 1
ATOM 756 C CA . ALA A 1 94 ? -0.592 3.704 2.567 1.00 93.50 94 ALA A CA 1
ATOM 757 C C . ALA A 1 94 ? -1.888 4.408 3.016 1.00 93.50 94 ALA A C 1
ATOM 759 O O . ALA A 1 94 ? -1.936 5.048 4.069 1.00 93.50 94 ALA A O 1
ATOM 760 N N . GLY A 1 95 ? -2.971 4.250 2.250 1.00 92.75 95 GLY A N 1
ATOM 761 C CA . GLY A 1 95 ? -4.287 4.791 2.585 1.00 92.75 95 GLY A CA 1
ATOM 762 C C . GLY A 1 95 ? -4.871 4.236 3.888 1.00 92.75 95 GLY A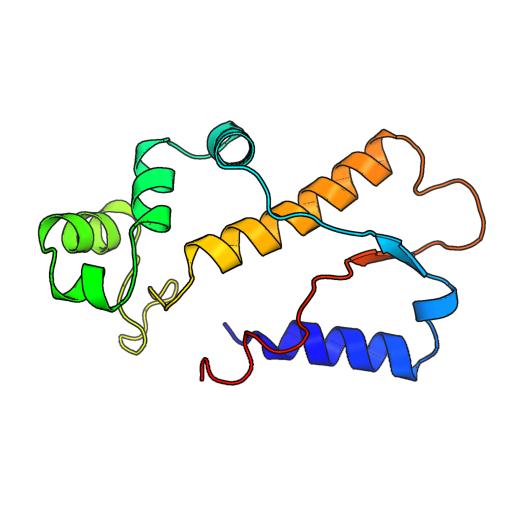 C 1
ATOM 763 O O . GLY A 1 95 ? -5.549 4.966 4.616 1.00 92.75 95 GLY A O 1
ATOM 764 N N . GLY A 1 96 ? -4.583 2.971 4.212 1.00 90.81 96 GLY A N 1
ATOM 765 C CA . GLY A 1 96 ? -4.943 2.360 5.494 1.00 90.81 96 GLY A CA 1
ATOM 766 C C . GLY A 1 96 ? -4.252 3.048 6.668 1.00 90.81 96 GLY A C 1
ATOM 767 O O . GLY A 1 96 ? -4.924 3.565 7.563 1.00 90.81 96 GLY A O 1
ATOM 768 N N . SER A 1 97 ? -2.925 3.155 6.607 1.00 92.50 97 SER A N 1
ATOM 769 C CA . SER A 1 97 ? -2.119 3.807 7.646 1.00 92.50 97 SER A CA 1
ATOM 770 C C . SER A 1 97 ? -2.515 5.270 7.862 1.00 92.50 97 SER A C 1
ATOM 772 O O . SER A 1 97 ? -2.690 5.702 9.001 1.00 92.50 97 SER A O 1
ATOM 774 N N . LEU A 1 98 ? -2.760 6.029 6.787 1.00 92.94 98 LEU A N 1
ATOM 775 C CA . LEU A 1 98 ? -3.213 7.422 6.892 1.00 92.94 98 LEU A CA 1
ATOM 776 C C . LEU A 1 98 ? -4.599 7.554 7.539 1.00 92.94 98 LEU A C 1
ATOM 778 O O . LEU A 1 98 ? -4.839 8.499 8.293 1.00 92.94 98 LEU A O 1
ATOM 782 N N . ALA A 1 99 ? -5.525 6.630 7.268 1.00 90.75 99 ALA A N 1
ATOM 783 C CA . ALA A 1 99 ? -6.835 6.624 7.921 1.00 90.75 99 ALA A CA 1
ATOM 784 C C . ALA A 1 99 ? -6.717 6.351 9.433 1.00 90.75 99 ALA A C 1
ATOM 786 O O . ALA A 1 99 ? -7.446 6.954 10.230 1.00 90.75 99 ALA A O 1
ATOM 787 N N . ALA A 1 100 ? -5.771 5.492 9.825 1.00 89.12 100 ALA A N 1
ATOM 788 C CA . ALA A 1 100 ? -5.428 5.258 11.226 1.00 89.12 100 ALA A CA 1
ATOM 789 C C . ALA A 1 100 ? -4.880 6.520 11.882 1.00 89.12 100 ALA A C 1
ATOM 791 O O . ALA A 1 100 ? -5.411 6.961 12.896 1.00 89.12 100 ALA A O 1
ATOM 792 N N . ALA A 1 101 ? -3.859 7.122 11.268 1.00 90.94 101 ALA A N 1
ATOM 793 C CA . ALA A 1 101 ? -3.190 8.304 11.794 1.00 90.94 101 ALA A CA 1
ATOM 794 C C . ALA A 1 101 ? -4.188 9.445 12.027 1.00 90.94 101 ALA A C 1
ATOM 796 O O . ALA A 1 101 ? -4.237 10.014 13.112 1.00 90.94 101 ALA A O 1
ATOM 797 N N . ARG A 1 102 ? -5.076 9.707 11.059 1.00 89.81 102 ARG A N 1
ATOM 798 C CA . ARG A 1 102 ? -6.159 10.699 11.200 1.00 89.81 102 ARG A CA 1
ATOM 799 C C . ARG A 1 102 ? -7.106 10.381 12.352 1.00 89.81 102 ARG A C 1
ATOM 801 O O . ARG A 1 102 ? -7.514 11.275 13.080 1.00 89.81 102 ARG A O 1
ATOM 808 N N . THR A 1 103 ? -7.464 9.109 12.519 1.00 87.62 103 THR A N 1
ATOM 809 C CA . THR A 1 103 ? -8.328 8.668 13.622 1.00 87.62 103 THR A CA 1
ATOM 810 C C . THR A 1 103 ? -7.675 8.909 14.981 1.00 87.62 103 THR A C 1
ATOM 812 O O . THR A 1 103 ? -8.358 9.363 15.898 1.00 87.62 103 THR A O 1
ATOM 815 N N . LEU A 1 104 ? -6.380 8.605 15.098 1.00 87.56 104 LEU A N 1
ATOM 816 C CA . LEU A 1 104 ? -5.600 8.792 16.320 1.00 87.56 104 LEU A CA 1
ATOM 817 C C . LEU A 1 104 ? -5.461 10.277 16.664 1.00 87.56 104 LEU A C 1
ATOM 819 O O . LEU A 1 104 ? -5.785 10.675 17.778 1.00 87.56 104 LEU A O 1
ATOM 823 N N . VAL A 1 105 ? -5.052 11.097 15.692 1.00 89.75 105 VAL A N 1
ATOM 824 C CA . VAL A 1 105 ? -4.857 12.545 15.872 1.00 89.75 105 VAL A CA 1
ATOM 825 C C . VAL A 1 105 ? -6.160 13.247 16.257 1.00 89.75 105 VAL A C 1
ATOM 827 O O . VAL A 1 105 ? -6.151 14.131 17.105 1.00 89.75 105 VAL A O 1
ATOM 830 N N . ASN A 1 106 ? -7.298 12.812 15.714 1.00 86.75 106 ASN A N 1
ATOM 831 C CA . ASN A 1 106 ? -8.603 13.397 16.033 1.00 86.75 106 ASN A CA 1
ATOM 832 C C . ASN A 1 106 ? -9.175 12.932 17.393 1.00 86.75 106 ASN A C 1
ATOM 834 O O . ASN A 1 106 ? -10.363 13.120 17.644 1.00 86.75 106 ASN A O 1
ATOM 838 N N . GLY A 1 107 ? -8.388 12.251 18.238 1.00 79.00 107 GLY A N 1
ATOM 839 C CA . GLY A 1 107 ? -8.821 11.753 19.554 1.00 79.00 107 GLY A CA 1
ATOM 840 C C . GLY A 1 107 ? -9.882 10.647 19.497 1.00 79.00 107 GLY A C 1
ATOM 841 O O . GLY A 1 107 ? -10.423 10.221 20.517 1.00 79.00 107 GLY A O 1
ATOM 842 N N . ALA A 1 108 ? -10.188 10.141 18.303 1.00 70.94 108 ALA A N 1
ATOM 843 C CA . ALA A 1 108 ? -11.327 9.264 18.071 1.00 70.94 108 ALA A CA 1
ATOM 844 C C . ALA A 1 108 ? -11.007 7.774 18.332 1.00 70.94 108 ALA A C 1
ATOM 846 O O . ALA A 1 108 ? -11.855 6.908 18.100 1.00 70.94 108 ALA A O 1
ATOM 847 N N . SER A 1 109 ? -9.795 7.473 18.809 1.00 64.12 109 SER A N 1
ATOM 848 C CA . SER A 1 109 ? -9.346 6.141 19.228 1.00 64.12 109 SER A CA 1
ATOM 849 C C . SER A 1 109 ? -9.595 5.833 20.709 1.00 64.12 109 SER A C 1
ATOM 851 O O . SER A 1 109 ? -9.703 4.661 21.055 1.00 64.12 109 SER A O 1
ATOM 853 N N . GLY A 1 110 ? -9.697 6.848 21.577 1.00 56.38 110 GLY A N 1
ATOM 854 C CA . GLY A 1 110 ? -9.685 6.664 23.036 1.00 56.38 110 GLY A CA 1
ATOM 855 C C . GLY A 1 110 ? -11.044 6.689 23.740 1.00 56.38 110 GLY A C 1
ATOM 856 O O . GLY A 1 110 ? -11.102 6.420 24.934 1.00 56.38 110 GLY A O 1
ATOM 857 N N . SER A 1 111 ? -12.140 7.031 23.053 1.00 53.59 111 SER A N 1
ATOM 858 C CA . SER A 1 111 ? -13.322 7.512 23.779 1.00 53.59 111 SER A CA 1
ATOM 859 C C . SER A 1 111 ? -14.236 6.431 24.376 1.00 53.59 111 SER A C 1
ATOM 861 O O . SER A 1 111 ? -14.650 6.617 25.509 1.00 53.59 111 SER A O 1
ATOM 863 N N . HIS A 1 112 ? -14.582 5.312 23.728 1.00 52.47 112 HIS A N 1
ATOM 864 C CA . HIS A 1 112 ? -15.634 4.416 24.260 1.00 52.47 112 HIS A CA 1
ATOM 865 C C . HIS A 1 112 ? -15.441 2.954 23.838 1.00 52.47 112 HIS A C 1
ATOM 867 O O . HIS A 1 112 ? -15.475 2.692 22.642 1.00 52.47 112 HIS A O 1
ATOM 873 N N . ARG A 1 113 ? -15.303 2.034 24.817 1.00 55.53 113 ARG A N 1
ATOM 874 C CA . ARG A 1 113 ? -15.425 0.541 24.826 1.00 55.53 113 ARG A CA 1
ATOM 875 C C . ARG A 1 113 ? -14.887 -0.321 23.657 1.00 55.53 113 ARG A C 1
ATOM 877 O O . ARG A 1 113 ? -14.746 -1.521 23.849 1.00 55.53 113 ARG A O 1
ATOM 884 N N . ARG A 1 114 ? -14.523 0.230 22.501 1.00 59.06 114 ARG A N 1
ATOM 885 C CA . ARG A 1 114 ? -13.986 -0.459 21.324 1.00 59.06 114 ARG A CA 1
ATOM 886 C C . ARG A 1 114 ? -12.518 -0.096 21.166 1.00 59.06 114 ARG A C 1
ATOM 888 O O . ARG A 1 114 ? -12.180 0.914 20.554 1.00 59.06 114 ARG A O 1
ATOM 895 N N . ARG A 1 115 ? -11.651 -0.878 21.810 1.00 62.97 115 ARG A N 1
ATOM 896 C CA . ARG A 1 115 ? -10.225 -0.556 21.994 1.00 62.97 115 ARG A CA 1
ATOM 897 C C . ARG A 1 115 ? -9.366 -0.791 20.749 1.00 62.97 115 ARG A C 1
ATOM 899 O O . ARG A 1 115 ? -8.221 -0.355 20.729 1.00 62.97 115 ARG A O 1
ATOM 906 N N . ILE A 1 116 ? -9.885 -1.466 19.721 1.00 62.91 116 ILE A N 1
ATOM 907 C CA . ILE A 1 116 ? -9.080 -1.885 18.568 1.00 62.91 116 ILE A CA 1
ATOM 908 C C . ILE A 1 116 ? -9.637 -1.279 17.274 1.00 62.91 116 ILE A C 1
ATOM 910 O O . ILE A 1 116 ? -10.841 -1.259 17.032 1.00 62.91 116 ILE A O 1
ATOM 914 N N . VAL A 1 117 ? -8.758 -0.744 16.430 1.00 66.75 117 VAL A N 1
ATOM 915 C CA . VAL A 1 117 ? -9.116 -0.116 15.154 1.00 66.75 117 VAL A CA 1
ATOM 916 C C . VAL A 1 117 ? -8.744 -1.067 14.023 1.00 66.75 117 VAL A C 1
ATOM 918 O O . VAL A 1 117 ? -7.589 -1.467 13.916 1.00 66.75 117 VAL A O 1
ATOM 921 N N . MET A 1 118 ? -9.706 -1.413 13.167 1.00 72.12 118 MET A N 1
ATOM 922 C CA . MET A 1 118 ? -9.469 -2.290 12.018 1.00 72.12 118 MET A CA 1
ATOM 923 C C . MET A 1 118 ? -9.743 -1.567 10.704 1.00 72.12 118 MET A C 1
ATOM 925 O O . MET A 1 118 ? -10.754 -0.880 10.553 1.00 72.12 118 MET A O 1
ATOM 929 N N . PHE A 1 119 ? -8.872 -1.768 9.720 1.00 69.75 119 PHE A N 1
ATOM 930 C CA . PHE A 1 119 ? -9.055 -1.251 8.368 1.00 69.75 119 PHE A CA 1
ATOM 931 C C . PHE A 1 119 ? -9.889 -2.217 7.540 1.00 69.75 119 PHE A C 1
ATOM 933 O O . PHE A 1 119 ? -9.507 -3.372 7.357 1.00 69.75 119 PHE A O 1
ATOM 940 N N . LEU A 1 120 ? -10.998 -1.733 6.985 1.00 58.75 120 LEU A N 1
ATOM 941 C CA . LEU A 1 120 ? -11.703 -2.467 5.944 1.00 58.75 120 LEU A CA 1
ATOM 942 C C . LEU A 1 120 ? -11.144 -2.014 4.594 1.00 58.75 120 LEU A C 1
ATOM 944 O O . LEU A 1 120 ? -11.636 -1.058 3.993 1.00 58.75 120 LEU A O 1
ATOM 948 N N . PHE A 1 121 ? -10.083 -2.672 4.124 1.00 55.50 121 PHE A N 1
ATOM 949 C CA . PHE A 1 121 ? -9.739 -2.559 2.711 1.00 55.50 121 PHE A CA 1
ATOM 950 C C . PHE A 1 121 ? -10.775 -3.343 1.902 1.00 55.50 121 PHE A C 1
ATOM 952 O O . PHE A 1 121 ? -11.111 -4.462 2.299 1.00 55.50 121 PHE A O 1
ATOM 959 N N . PRO A 1 122 ? -11.285 -2.823 0.773 1.00 48.44 122 PRO A N 1
ATOM 960 C CA . PRO A 1 122 ? -12.085 -3.624 -0.139 1.00 48.44 122 PRO A CA 1
ATOM 961 C C . PRO A 1 122 ? -11.170 -4.659 -0.817 1.00 48.44 122 PRO A C 1
ATOM 963 O O . PRO A 1 122 ? -10.757 -4.495 -1.958 1.00 48.44 122 PRO A O 1
ATOM 966 N N . PHE A 1 123 ? -10.831 -5.730 -0.095 1.00 49.97 123 PHE A N 1
ATOM 967 C CA . PHE A 1 123 ? -10.220 -6.951 -0.630 1.00 49.97 123 PHE A CA 1
ATOM 968 C C . PHE A 1 123 ? -11.263 -7.872 -1.274 1.00 49.97 123 PHE A C 1
ATOM 970 O O . PHE A 1 123 ? -10.912 -8.943 -1.763 1.00 49.97 123 PHE A O 1
ATOM 977 N N . ARG A 1 124 ? -12.544 -7.472 -1.313 1.00 41.19 124 ARG A N 1
ATOM 978 C CA . ARG A 1 124 ? -13.545 -8.183 -2.108 1.00 41.19 124 ARG A CA 1
ATOM 979 C C . ARG A 1 124 ? -13.086 -8.157 -3.576 1.00 41.19 124 ARG A C 1
ATOM 981 O O . ARG A 1 124 ? -13.026 -7.103 -4.201 1.00 41.19 124 ARG A O 1
ATOM 988 N N . SER A 1 125 ? -12.713 -9.342 -4.062 1.00 38.88 125 SER A N 1
ATOM 989 C CA . SER A 1 125 ? -12.667 -9.792 -5.463 1.00 38.88 125 SER A CA 1
ATOM 990 C C . SER A 1 125 ? -11.546 -9.357 -6.426 1.00 38.88 125 SER A C 1
ATOM 992 O O . SER A 1 125 ? -11.648 -9.697 -7.600 1.00 38.88 125 SER A O 1
ATOM 994 N N . HIS A 1 126 ? -10.461 -8.677 -6.028 1.00 38.94 126 HIS A N 1
ATOM 995 C CA . HIS A 1 126 ? -9.473 -8.186 -7.025 1.00 38.94 126 HIS A CA 1
ATOM 996 C C . HIS A 1 126 ? -8.006 -8.597 -6.865 1.00 38.94 126 HIS A C 1
ATOM 998 O O . HIS A 1 126 ? -7.188 -8.149 -7.666 1.00 38.94 126 HIS A O 1
ATOM 1004 N N . ILE A 1 127 ? -7.675 -9.440 -5.885 1.00 40.56 127 ILE A N 1
ATOM 1005 C CA . ILE A 1 127 ? -6.307 -9.970 -5.697 1.00 40.56 127 ILE A CA 1
ATOM 1006 C C . ILE A 1 127 ? -6.283 -11.511 -5.783 1.00 40.56 127 ILE A C 1
ATOM 1008 O O . ILE A 1 127 ? -5.222 -12.118 -5.795 1.00 40.56 127 ILE A O 1
ATOM 1012 N N . ALA A 1 128 ? -7.451 -12.150 -5.920 1.00 34.22 128 ALA A N 1
ATOM 1013 C CA . ALA A 1 128 ? -7.561 -13.604 -5.988 1.00 34.22 128 ALA A CA 1
ATOM 1014 C C . ALA A 1 128 ? -6.890 -14.275 -7.209 1.00 34.22 128 ALA A C 1
ATOM 1016 O O . ALA A 1 128 ? -6.539 -15.434 -7.043 1.00 34.22 128 ALA A O 1
ATOM 1017 N N . PRO A 1 129 ? -6.647 -13.628 -8.374 1.00 35.31 129 PRO A N 1
ATOM 1018 C CA . PRO A 1 129 ? -5.934 -14.301 -9.459 1.00 35.31 129 PRO A CA 1
ATOM 1019 C C . PRO A 1 129 ? -4.520 -13.739 -9.693 1.00 35.31 129 PRO A C 1
ATOM 1021 O O . PRO A 1 129 ? -4.043 -13.783 -10.817 1.00 35.31 129 PRO A O 1
ATOM 1024 N N . MET A 1 130 ? -3.872 -13.122 -8.695 1.00 40.91 130 MET A N 1
ATOM 1025 C CA . MET A 1 130 ? -2.504 -12.582 -8.852 1.00 40.91 130 MET A CA 1
ATOM 1026 C C . MET A 1 130 ? -1.406 -13.470 -8.251 1.00 40.91 130 MET A C 1
ATOM 1028 O O . MET A 1 130 ? -0.334 -12.973 -7.907 1.00 40.91 130 MET A O 1
ATOM 1032 N N . LEU A 1 131 ? -1.684 -14.770 -8.145 1.00 36.84 131 LEU A N 1
ATOM 1033 C CA . LEU A 1 131 ? -0.715 -15.857 -8.016 1.00 36.84 131 LEU A CA 1
ATOM 1034 C C . LEU A 1 131 ? -1.181 -17.006 -8.909 1.00 36.84 131 LEU A C 1
ATOM 1036 O O . LEU A 1 131 ? -2.400 -17.291 -8.861 1.00 36.84 131 LEU A O 1
#

Foldseek 3Di:
DDPCVVVVVVVVCVVVVLVVLADEFEFDQADLVVVVVPDDPVVSVLQVPFAPVCCVVPPVSVCCCCPVPQEDDPPPPGPHYHHPCSVVVVSQVVRQVVSVVVCVVVVVQPDDRRNHYDYDRCPPPDCVPRD

InterPro domains:
  IPR003084 Class I/II Histone deacetylase HDAC [PR01271] (1-18)
  IPR003084 Class I/II Histone deacetylase HDAC [PR01271] (34-52)
  IPR023696 Ureohydrolase domain superfamily [SSF52768] (2-110)
  IPR023801 Histone deacetylase domain [PF00850] (2-109)
  IPR037138 Histone deacetylase domain superfamily [G3DSA:3.40.800.20] (1-122)

Secondary structure (DSSP, 8-state):
--THHHHHHHHHHHHTTGGGGEEEEEP-PPPHHHHTTTS-HHHHHHHHH--HHHHHH-HHHHHHHHHHH-EEETTSS-SEEE-TTHHHHHHHHHHHHHHHHHHHHTTTTSSSS--EEEEE---SSSSTT--

Organism: Oryza sativa subsp. japonica (NCBI:txid39947)

pLDDT: mean 82.4, std 16.4, range [34.22, 96.94]

Radius of gyration: 17.58 Å; Cα contacts (8 Å, |Δi|>4): 133; chains: 1; bounding box: 38×30×48 Å